Protein AF-A0A8T6I7M9-F1 (afdb_monomer)

Secondary structure (DSSP, 8-state):
-HHHHHHHH-SS--TTHHHHHHHHHHHHHHHHHHHHHHTT--HHHHHHHHHHHHHHHHHHHHHHHHHHIIIIIHHHTTSHHHIIIIIHHHHHHHHHHHHHHHHIIIII-

Solvent-accessible surface area (backbone atoms only — not comparable to full-atom values): 6120 Å² total; per-residue (Å²): 69,69,69,26,52,46,59,61,80,42,97,67,90,57,89,61,52,64,56,52,53,49,52,54,50,49,55,50,54,52,54,50,54,50,54,51,56,73,72,62,55,54,80,83,50,43,64,57,50,53,49,53,48,53,52,52,51,50,51,50,51,51,50,51,53,49,50,51,32,67,75,43,43,74,81,37,65,88,42,81,58,38,49,69,68,47,52,35,51,51,24,46,51,53,19,49,54,44,46,50,56,46,48,44,64,73,76,71,104

Sequence (109 aa):
VYIGIENTVTNRLQRWRPVIVFGFGLLHGLGFAGVLTDIGLAPAEFVTGLIAFNVGVELGQLAVIAGCFLVAGLWFRHKEWYRSVVTNPASVLIAAIGAWWFVERTMLA

pLDDT: mean 90.84, std 4.69, range [75.56, 97.94]

Foldseek 3Di:
DVVLVCLQVDPDDDPCVVVVVVVVVVVVLVVVLVVLVVVPDDPVCSVVVSVVVVVVVVVVVVVVVVVCCVVDVVPPVPPPCCCVPPSNVVSVVVVVVVVVVVCCVPPVD

Mean predicted aligned error: 4.86 Å

Structure (mmCIF, N/CA/C/O backbone):
data_AF-A0A8T6I7M9-F1
#
_entry.id   AF-A0A8T6I7M9-F1
#
loop_
_atom_site.group_PDB
_atom_site.id
_atom_site.type_symbol
_atom_site.label_atom_id
_atom_site.label_alt_id
_atom_site.label_comp_id
_atom_site.label_asym_id
_atom_site.label_entity_id
_atom_site.label_seq_id
_atom_site.pdbx_PDB_ins_code
_atom_site.Cartn_x
_atom_site.Cartn_y
_atom_site.Cartn_z
_atom_site.occupancy
_atom_site.B_iso_or_equiv
_atom_site.au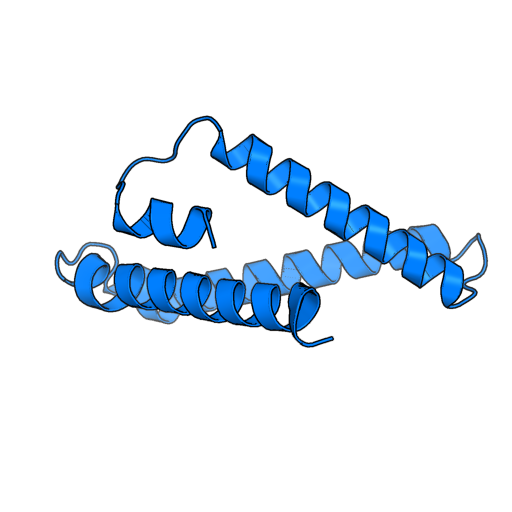th_seq_id
_atom_site.auth_comp_id
_atom_site.auth_asym_id
_atom_site.auth_atom_id
_atom_site.pdbx_PDB_model_num
ATOM 1 N N . VAL A 1 1 ? 5.435 -2.071 7.270 1.00 88.25 1 VAL A N 1
ATOM 2 C CA . VAL A 1 1 ? 5.525 -2.223 8.745 1.00 88.25 1 VAL A CA 1
ATOM 3 C C . VAL A 1 1 ? 5.143 -0.940 9.474 1.00 88.25 1 VAL A C 1
ATOM 5 O O . VAL A 1 1 ? 4.068 -0.913 10.055 1.00 88.25 1 VAL A O 1
ATOM 8 N N . TYR A 1 2 ? 5.937 0.135 9.376 1.00 90.81 2 TYR A N 1
ATOM 9 C CA . TYR A 1 2 ? 5.709 1.394 10.109 1.00 90.81 2 TYR A CA 1
ATOM 10 C C . TYR A 1 2 ? 4.276 1.945 9.999 1.00 90.81 2 TYR A C 1
ATOM 12 O O . TYR A 1 2 ? 3.608 2.120 11.010 1.00 90.81 2 TYR A O 1
ATOM 20 N N . ILE A 1 3 ? 3.762 2.126 8.777 1.00 90.31 3 ILE A N 1
ATOM 21 C CA . ILE A 1 3 ? 2.406 2.656 8.545 1.00 90.31 3 ILE A CA 1
ATOM 22 C C . ILE A 1 3 ? 1.305 1.752 9.129 1.00 90.31 3 ILE A C 1
ATOM 24 O O . ILE A 1 3 ? 0.291 2.251 9.610 1.00 90.31 3 ILE A O 1
ATOM 28 N N . GLY A 1 4 ? 1.507 0.430 9.123 1.00 88.00 4 GLY A N 1
ATOM 29 C CA . GLY A 1 4 ? 0.564 -0.519 9.721 1.00 88.00 4 GLY A CA 1
ATOM 30 C C . GLY A 1 4 ? 0.487 -0.372 11.241 1.00 88.00 4 GLY A C 1
ATOM 31 O O . GLY A 1 4 ? -0.603 -0.387 11.800 1.00 88.00 4 GLY A O 1
ATOM 32 N N . ILE A 1 5 ? 1.624 -0.134 11.899 1.00 90.06 5 ILE A N 1
ATOM 33 C CA . ILE A 1 5 ? 1.678 0.159 13.339 1.00 90.06 5 ILE A CA 1
ATOM 34 C C . ILE A 1 5 ? 1.090 1.549 13.624 1.00 90.06 5 ILE A C 1
ATOM 36 O O . ILE A 1 5 ? 0.278 1.712 14.529 1.00 90.06 5 ILE A O 1
ATOM 40 N N . GLU A 1 6 ? 1.437 2.560 12.824 1.00 89.25 6 GLU A N 1
ATOM 41 C CA . GLU A 1 6 ? 0.894 3.915 12.978 1.00 89.25 6 GLU A CA 1
ATOM 42 C C . GLU A 1 6 ? -0.642 3.927 12.904 1.00 89.25 6 GLU A C 1
ATOM 44 O O . GLU A 1 6 ? -1.289 4.606 13.701 1.00 89.25 6 GLU A O 1
ATOM 49 N N . ASN A 1 7 ? -1.232 3.138 11.998 1.00 89.06 7 ASN A N 1
ATOM 50 C CA . ASN A 1 7 ? -2.684 3.022 11.846 1.00 89.06 7 ASN A CA 1
ATOM 51 C C . ASN A 1 7 ? -3.393 2.495 13.105 1.00 89.06 7 ASN A C 1
ATOM 53 O O . ASN A 1 7 ? -4.548 2.867 13.338 1.00 89.06 7 ASN A O 1
ATOM 57 N N . THR A 1 8 ? -2.747 1.639 13.906 1.00 88.88 8 THR A N 1
ATOM 58 C CA . THR A 1 8 ? -3.357 1.087 15.127 1.00 88.88 8 THR A CA 1
ATOM 59 C C . THR A 1 8 ? -3.218 2.038 16.309 1.00 88.88 8 THR A C 1
ATOM 61 O O . THR A 1 8 ? -4.168 2.194 17.078 1.00 88.88 8 THR A O 1
ATOM 64 N N . VAL A 1 9 ? -2.077 2.723 16.414 1.00 87.31 9 VAL A N 1
ATOM 65 C CA . VAL A 1 9 ? -1.751 3.625 17.530 1.00 87.31 9 VAL A CA 1
ATOM 66 C C . VAL A 1 9 ? -2.431 4.986 17.385 1.00 87.31 9 VAL A C 1
ATOM 68 O O . VAL A 1 9 ? -2.869 5.571 18.372 1.00 87.31 9 VAL A O 1
ATOM 71 N N . THR A 1 10 ? -2.532 5.511 16.163 1.00 84.56 10 THR A N 1
ATOM 72 C CA . THR A 1 10 ? -3.006 6.875 15.915 1.00 84.56 10 THR A CA 1
ATOM 73 C C . THR A 1 10 ? -4.206 6.903 14.968 1.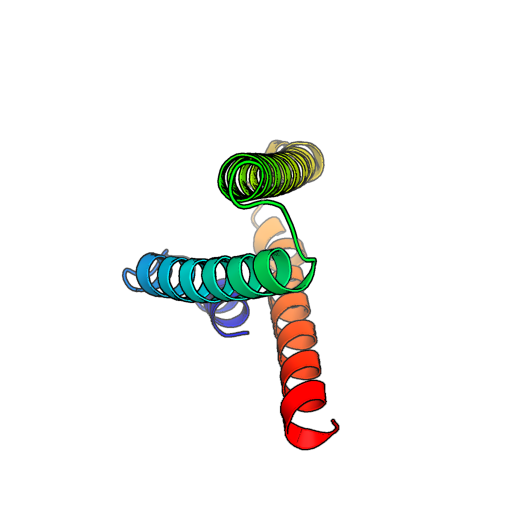00 84.56 10 THR A C 1
ATOM 75 O O . THR A 1 10 ? -4.281 6.179 13.982 1.00 84.56 10 THR A O 1
ATOM 78 N N . ASN A 1 11 ? -5.162 7.789 15.266 1.00 75.56 11 ASN A N 1
ATOM 79 C CA . ASN A 1 11 ? -6.360 8.039 14.450 1.00 75.56 11 ASN A CA 1
ATOM 80 C C . ASN A 1 11 ? -6.213 9.223 13.473 1.00 75.56 11 ASN A C 1
ATOM 82 O O . ASN A 1 11 ? -7.158 9.577 12.775 1.00 75.56 11 ASN A O 1
ATOM 86 N N . ARG A 1 12 ? -5.051 9.882 13.450 1.00 81.00 12 ARG A N 1
ATOM 87 C CA . ARG A 1 12 ? -4.786 11.083 12.647 1.00 81.00 12 ARG A CA 1
ATOM 88 C C . ARG A 1 12 ? -3.733 10.810 11.580 1.00 81.00 12 ARG A C 1
ATOM 90 O O . ARG A 1 12 ? -2.705 10.202 11.861 1.00 81.00 12 ARG A O 1
ATOM 97 N N . LEU A 1 13 ? -3.963 11.330 10.379 1.00 79.44 13 LEU A N 1
ATOM 98 C CA . LEU A 1 13 ? -2.962 11.344 9.316 1.00 79.44 13 LEU A CA 1
ATOM 99 C C . LEU A 1 13 ? -1.811 12.268 9.721 1.00 79.44 13 LEU A C 1
ATOM 101 O O . LEU A 1 13 ? -1.998 13.468 9.920 1.00 79.44 13 LEU A O 1
ATOM 105 N N . GLN A 1 14 ? -0.628 11.687 9.871 1.00 86.50 14 GLN A N 1
ATOM 106 C CA . GLN A 1 14 ? 0.574 12.412 10.253 1.00 86.50 14 GLN A CA 1
ATOM 107 C C . GLN A 1 14 ? 1.200 13.104 9.041 1.00 86.50 14 GLN A C 1
ATOM 109 O O . GLN A 1 14 ? 1.154 12.588 7.921 1.00 86.50 14 GLN A O 1
ATOM 114 N N . ARG A 1 15 ? 1.818 14.272 9.257 1.00 89.12 15 ARG A N 1
ATOM 115 C CA . ARG A 1 15 ? 2.361 15.116 8.172 1.00 89.12 15 ARG A CA 1
ATOM 116 C C . ARG A 1 15 ? 3.481 14.445 7.371 1.00 89.12 15 ARG A C 1
ATOM 118 O O . ARG A 1 15 ? 3.695 14.809 6.223 1.00 89.12 15 ARG A O 1
ATOM 125 N N . TRP A 1 1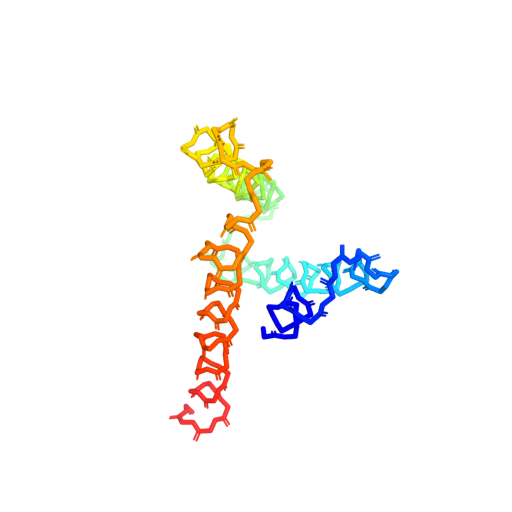6 ? 4.179 13.467 7.947 1.00 88.69 16 TRP A N 1
ATOM 126 C CA . TRP A 1 16 ? 5.256 12.730 7.276 1.00 88.69 16 TRP A CA 1
ATOM 127 C C . TRP A 1 16 ? 4.756 11.588 6.386 1.00 88.69 16 TRP A C 1
ATOM 129 O O . TRP A 1 16 ? 5.517 11.069 5.573 1.00 88.69 16 TRP A O 1
ATOM 139 N N . ARG A 1 17 ? 3.489 11.175 6.505 1.00 90.38 17 ARG A N 1
ATOM 140 C CA . ARG A 1 17 ? 2.962 10.038 5.741 1.00 90.38 17 ARG A CA 1
ATOM 141 C C . ARG A 1 17 ? 3.071 10.232 4.221 1.00 90.38 17 ARG A C 1
ATOM 143 O O . ARG A 1 17 ? 3.520 9.290 3.572 1.00 90.38 17 ARG A O 1
ATOM 150 N N . PRO A 1 18 ? 2.754 11.408 3.641 1.00 92.75 18 PRO A N 1
ATOM 151 C CA . PRO A 1 18 ? 2.975 11.649 2.217 1.00 92.75 18 PRO A CA 1
ATOM 152 C C . PRO A 1 18 ? 4.442 11.498 1.808 1.00 92.75 18 PRO A C 1
ATOM 154 O O . PRO A 1 18 ? 4.715 10.935 0.757 1.00 92.75 18 PRO A O 1
ATOM 157 N N . VAL A 1 19 ? 5.384 11.926 2.656 1.00 93.75 19 VAL A N 1
ATOM 158 C CA . VAL A 1 19 ? 6.826 11.794 2.389 1.00 93.75 19 VAL A CA 1
ATOM 159 C C . VAL A 1 19 ? 7.231 10.322 2.326 1.00 93.75 19 VAL A C 1
ATOM 161 O O . VAL A 1 19 ? 7.932 9.920 1.403 1.00 93.75 19 VAL A O 1
ATOM 164 N N . ILE A 1 20 ? 6.745 9.503 3.264 1.00 92.38 20 ILE A N 1
ATOM 165 C CA . ILE A 1 20 ? 7.003 8.056 3.268 1.00 92.38 20 ILE A CA 1
ATOM 166 C C . ILE A 1 20 ? 6.416 7.406 2.011 1.00 92.38 20 ILE A C 1
ATOM 168 O O . ILE A 1 20 ? 7.124 6.686 1.312 1.00 92.38 20 ILE A O 1
ATOM 172 N N . VAL A 1 21 ? 5.141 7.663 1.704 1.00 92.00 21 VAL A N 1
ATOM 173 C CA . VAL A 1 21 ? 4.468 7.071 0.534 1.00 92.00 21 VAL A CA 1
ATOM 174 C C . VAL A 1 21 ? 5.161 7.485 -0.763 1.00 92.00 21 VAL A C 1
ATOM 176 O O . VAL A 1 21 ? 5.418 6.630 -1.604 1.00 92.00 21 VAL A O 1
ATOM 179 N N . PHE A 1 22 ? 5.527 8.760 -0.899 1.00 93.00 22 PHE A N 1
ATOM 180 C CA . PHE A 1 22 ? 6.265 9.258 -2.055 1.00 93.00 22 PHE A CA 1
ATOM 181 C C . PHE A 1 22 ? 7.640 8.595 -2.184 1.00 93.00 22 PHE A C 1
ATOM 183 O O . PHE A 1 22 ? 7.980 8.110 -3.257 1.00 93.00 22 PHE A O 1
ATOM 190 N N . GLY A 1 23 ? 8.412 8.517 -1.094 1.00 95.31 23 GLY A N 1
ATOM 191 C CA . GLY A 1 23 ? 9.739 7.901 -1.106 1.00 95.31 23 GLY A CA 1
ATOM 192 C C . GLY A 1 23 ? 9.700 6.421 -1.493 1.00 95.31 23 GLY A C 1
ATOM 193 O O . GLY A 1 23 ? 10.452 5.993 -2.367 1.00 95.31 23 GLY A O 1
ATOM 194 N N . PHE A 1 24 ? 8.785 5.645 -0.905 1.00 92.31 24 PHE A N 1
ATOM 195 C CA . PHE A 1 24 ? 8.600 4.240 -1.281 1.00 92.31 24 PHE A CA 1
ATOM 196 C C . PHE A 1 24 ? 8.068 4.087 -2.710 1.00 92.31 24 PHE A C 1
ATOM 198 O O . PHE A 1 24 ? 8.531 3.203 -3.426 1.00 92.31 24 PHE A O 1
ATOM 205 N N . GLY A 1 25 ? 7.146 4.953 -3.142 1.00 90.50 25 GLY A N 1
ATOM 206 C CA . GLY A 1 25 ? 6.645 4.974 -4.517 1.00 90.50 25 GLY A CA 1
ATOM 207 C C . GLY A 1 25 ? 7.752 5.257 -5.533 1.00 90.50 25 GLY A C 1
ATOM 208 O O . GLY A 1 25 ? 7.844 4.565 -6.544 1.00 90.50 25 GLY A O 1
ATOM 209 N N . LEU A 1 26 ? 8.647 6.200 -5.231 1.00 91.31 26 LEU A N 1
ATOM 210 C CA . LEU A 1 26 ? 9.791 6.531 -6.078 1.00 91.31 26 LEU A CA 1
ATOM 211 C C . LEU A 1 26 ? 10.781 5.365 -6.169 1.00 91.31 26 LEU A C 1
ATOM 213 O O . LEU A 1 26 ? 11.151 4.967 -7.270 1.00 91.31 26 LEU A O 1
ATOM 217 N N . LEU A 1 27 ? 11.179 4.788 -5.029 1.00 91.88 27 LEU A N 1
ATOM 218 C CA . LEU A 1 27 ? 12.079 3.627 -5.000 1.00 91.88 27 LEU A CA 1
ATOM 219 C C . LEU A 1 27 ? 11.497 2.446 -5.784 1.00 91.88 27 LEU A C 1
ATOM 221 O O . LEU A 1 27 ? 12.210 1.792 -6.542 1.00 91.88 27 LEU A O 1
ATOM 225 N N . HIS A 1 28 ? 10.197 2.200 -5.630 1.00 88.00 28 HIS A N 1
ATOM 226 C CA . HIS A 1 28 ? 9.505 1.138 -6.346 1.00 88.00 28 HIS A CA 1
ATOM 227 C C . HIS A 1 28 ? 9.453 1.398 -7.859 1.00 88.00 28 HIS A C 1
ATOM 229 O O . HIS A 1 28 ? 9.811 0.518 -8.641 1.00 88.00 28 HIS A O 1
ATOM 235 N N . GLY A 1 29 ? 9.071 2.610 -8.274 1.00 86.94 29 GLY A N 1
ATOM 236 C CA . GLY A 1 29 ? 9.001 2.994 -9.686 1.00 86.94 29 GLY A CA 1
ATOM 237 C C . GLY A 1 29 ? 10.360 2.951 -10.390 1.00 86.94 29 GLY A C 1
ATOM 238 O O . GLY A 1 29 ? 10.450 2.470 -11.518 1.00 86.94 29 GLY A O 1
ATOM 239 N N . LEU A 1 30 ? 11.430 3.379 -9.712 1.00 88.75 30 LEU A N 1
ATOM 240 C CA . LEU A 1 30 ? 12.798 3.295 -10.235 1.00 88.75 30 LEU A CA 1
ATOM 241 C C . LEU A 1 30 ? 13.280 1.844 -10.359 1.00 88.75 30 LEU A C 1
ATOM 243 O O . LEU A 1 30 ? 13.862 1.482 -11.380 1.00 88.75 30 LEU A O 1
ATOM 247 N N . GLY A 1 31 ? 13.005 1.000 -9.358 1.00 87.62 31 GLY A N 1
ATOM 248 C CA . GLY A 1 31 ? 13.334 -0.427 -9.420 1.00 87.62 31 GLY A CA 1
ATOM 249 C C . GLY A 1 31 ? 12.635 -1.135 -10.583 1.00 87.62 31 GLY A C 1
ATOM 250 O O . GLY A 1 31 ? 13.254 -1.918 -11.298 1.00 87.62 31 GLY A O 1
ATOM 251 N N . PHE A 1 32 ? 11.366 -0.805 -10.830 1.00 85.06 32 PHE A N 1
ATOM 252 C CA . PHE A 1 32 ? 10.615 -1.330 -11.969 1.00 85.06 32 PHE A CA 1
ATOM 253 C C . PHE A 1 32 ? 11.160 -0.849 -13.322 1.00 85.06 32 PHE A C 1
ATOM 255 O O . PHE A 1 32 ? 11.300 -1.649 -14.245 1.00 85.06 32 PHE A O 1
ATOM 262 N N . ALA A 1 33 ? 11.505 0.437 -13.443 1.00 86.12 33 ALA A N 1
ATOM 263 C CA . ALA A 1 33 ? 12.122 0.974 -14.656 1.00 86.12 33 ALA A CA 1
ATOM 264 C C . ALA A 1 33 ? 13.442 0.252 -15.000 1.00 86.12 33 ALA A C 1
ATOM 266 O O . ALA A 1 33 ? 13.714 -0.003 -16.176 1.00 86.12 33 ALA A O 1
ATOM 267 N N . GLY A 1 34 ? 14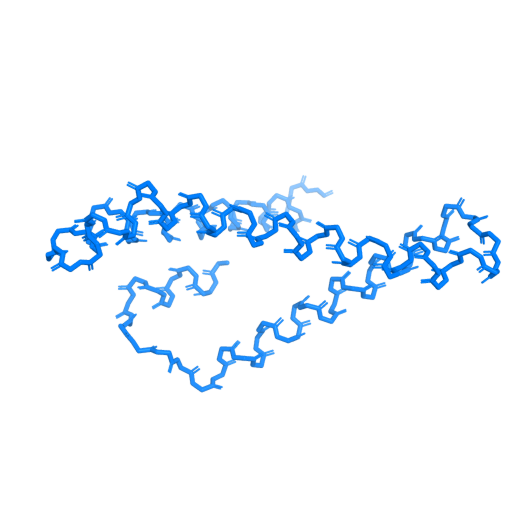.220 -0.137 -13.981 1.00 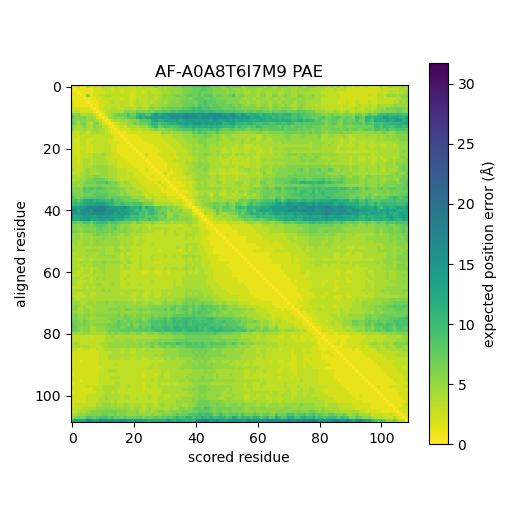84.94 34 GLY A N 1
ATOM 268 C CA . GLY A 1 34 ? 15.390 -1.005 -14.143 1.00 84.94 34 GLY A CA 1
ATOM 269 C C . GLY A 1 34 ? 15.025 -2.355 -14.764 1.00 84.94 34 GLY A C 1
ATOM 270 O O . GLY A 1 34 ? 15.552 -2.708 -15.812 1.00 84.94 34 GLY A O 1
ATOM 271 N N . VAL A 1 35 ? 14.028 -3.047 -14.206 1.00 86.44 35 VAL A N 1
ATOM 272 C CA . VAL A 1 35 ? 13.556 -4.342 -14.735 1.00 86.44 35 VAL A CA 1
ATOM 273 C C . VAL A 1 35 ? 13.048 -4.236 -16.180 1.00 86.44 35 VAL A C 1
ATOM 275 O O . VAL A 1 35 ? 13.317 -5.118 -16.990 1.00 86.44 35 VAL A O 1
ATOM 278 N N . LEU A 1 36 ? 12.348 -3.158 -16.550 1.00 85.12 36 LEU A N 1
ATOM 279 C CA . LEU A 1 36 ? 11.909 -2.940 -17.940 1.00 85.12 36 LEU A CA 1
ATOM 280 C C . LEU A 1 36 ? 13.071 -2.766 -18.914 1.00 85.12 36 LEU A C 1
ATOM 282 O O . LEU A 1 36 ? 12.964 -3.169 -20.073 1.00 85.12 36 LEU A O 1
ATOM 286 N N . THR A 1 37 ? 14.164 -2.179 -18.436 1.00 82.88 37 THR A N 1
ATOM 287 C CA . THR A 1 37 ? 15.407 -2.066 -19.199 1.00 82.88 37 THR A CA 1
ATOM 288 C C . THR A 1 37 ? 16.042 -3.447 -19.375 1.00 82.88 37 THR A C 1
ATOM 290 O O . THR A 1 37 ? 16.419 -3.803 -20.490 1.00 82.88 37 THR A O 1
ATOM 293 N N . ASP A 1 38 ? 16.067 -4.262 -18.316 1.00 86.31 38 ASP A N 1
ATOM 294 C CA . ASP A 1 38 ? 16.656 -5.609 -18.326 1.00 86.31 38 ASP A CA 1
ATOM 295 C C . ASP A 1 38 ? 15.884 -6.605 -19.212 1.00 86.31 38 ASP A C 1
ATOM 297 O O . ASP A 1 38 ? 16.480 -7.513 -19.789 1.00 86.31 38 ASP A O 1
ATOM 301 N N . ILE A 1 39 ? 14.567 -6.422 -19.377 1.00 85.12 39 ILE A N 1
ATOM 302 C CA . ILE A 1 39 ? 13.726 -7.230 -20.286 1.00 85.12 39 ILE A CA 1
ATOM 303 C C . ILE A 1 39 ? 14.039 -6.933 -21.773 1.00 85.12 39 ILE A C 1
ATOM 305 O O . ILE A 1 39 ? 13.610 -7.673 -22.659 1.00 85.12 39 ILE A O 1
ATOM 309 N N . GLY A 1 40 ? 14.827 -5.891 -22.070 1.00 79.75 40 GLY A N 1
ATOM 310 C CA . GLY A 1 40 ? 15.310 -5.599 -23.422 1.00 79.75 40 GLY A CA 1
ATOM 311 C C . GLY A 1 40 ? 14.275 -4.926 -24.325 1.00 79.75 40 GLY A C 1
ATOM 312 O O . GLY A 1 40 ? 14.324 -5.092 -25.546 1.00 79.75 40 GLY A O 1
ATOM 313 N N . LEU A 1 41 ? 13.327 -4.176 -23.749 1.00 81.81 41 LEU A N 1
ATOM 314 C CA . LEU A 1 41 ? 12.376 -3.381 -24.529 1.00 81.81 41 LEU A CA 1
ATOM 315 C C . LEU A 1 41 ? 13.116 -2.402 -25.449 1.00 81.81 41 LEU A C 1
ATOM 317 O O . LEU A 1 41 ? 14.063 -1.727 -25.041 1.00 81.81 41 LEU A O 1
ATOM 321 N N . ALA A 1 42 ? 12.643 -2.286 -26.692 1.00 84.06 42 ALA A N 1
ATOM 322 C CA . ALA A 1 42 ? 13.139 -1.263 -27.600 1.00 84.06 42 ALA A CA 1
ATOM 323 C C . ALA A 1 42 ? 12.934 0.131 -26.968 1.00 84.06 42 ALA A C 1
ATOM 325 O O . ALA A 1 42 ? 11.886 0.364 -26.358 1.00 84.06 42 ALA A O 1
ATOM 326 N N . PRO A 1 43 ? 13.860 1.093 -27.150 1.00 80.62 43 PRO A N 1
ATOM 327 C CA . PRO A 1 43 ? 13.743 2.424 -26.544 1.00 80.62 43 PRO A CA 1
ATOM 328 C C . PRO A 1 43 ? 12.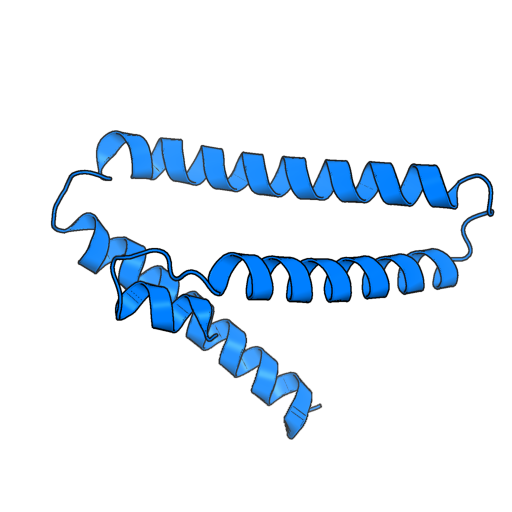418 3.139 -26.854 1.00 80.62 43 PRO A C 1
ATOM 330 O O . PRO A 1 43 ? 11.915 3.896 -26.029 1.00 80.62 43 PRO A O 1
ATOM 333 N N . ALA A 1 44 ? 11.834 2.864 -28.026 1.00 84.69 44 ALA A N 1
ATOM 334 C CA . ALA A 1 44 ? 10.538 3.394 -28.444 1.00 84.69 44 ALA A CA 1
ATOM 335 C C . ALA A 1 44 ? 9.352 2.839 -27.627 1.00 84.69 44 ALA A C 1
ATOM 337 O O . ALA A 1 44 ? 8.384 3.556 -27.391 1.00 84.69 44 ALA A O 1
ATOM 338 N N . GLU A 1 45 ? 9.442 1.594 -27.154 1.00 87.31 45 GLU A N 1
ATOM 339 C CA . GLU A 1 45 ? 8.387 0.917 -26.386 1.00 87.31 45 GLU A CA 1
ATOM 340 C C . GLU A 1 45 ? 8.537 1.124 -24.875 1.00 87.31 45 GLU A C 1
ATOM 342 O O . GLU A 1 45 ? 7.590 0.908 -24.121 1.00 87.31 45 GLU A O 1
ATOM 347 N N . PHE A 1 46 ? 9.709 1.571 -24.412 1.00 88.06 46 PHE A N 1
ATOM 348 C CA . PHE A 1 46 ? 9.998 1.744 -22.988 1.00 88.06 46 PHE A CA 1
ATOM 349 C C . PHE A 1 46 ? 9.022 2.710 -22.304 1.00 88.06 46 PHE A C 1
ATOM 351 O O . PHE A 1 46 ? 8.426 2.377 -21.282 1.00 88.06 46 PHE A O 1
ATOM 358 N N . VAL A 1 47 ? 8.828 3.902 -22.881 1.00 87.94 47 VAL A N 1
ATOM 359 C CA . VAL A 1 47 ? 7.944 4.930 -22.304 1.00 87.94 47 VAL A CA 1
ATOM 360 C C . VAL A 1 47 ? 6.494 4.453 -22.305 1.00 87.94 47 VAL A C 1
ATOM 362 O O . VAL A 1 47 ? 5.803 4.582 -21.295 1.00 87.94 47 VAL A O 1
ATOM 365 N N . THR A 1 48 ? 6.045 3.850 -23.407 1.00 90.44 48 THR A N 1
ATOM 366 C CA . THR A 1 48 ? 4.690 3.301 -23.532 1.00 90.44 48 THR A CA 1
ATOM 367 C C . THR A 1 48 ? 4.453 2.180 -22.523 1.00 90.44 48 THR A C 1
ATOM 369 O O . THR A 1 48 ? 3.446 2.200 -21.817 1.00 90.44 48 THR A O 1
ATOM 372 N N . GLY A 1 49 ? 5.398 1.245 -22.389 1.00 88.75 49 GLY A N 1
ATOM 373 C CA . GLY A 1 49 ? 5.337 0.153 -21.419 1.00 88.75 49 GLY A CA 1
ATOM 374 C C . GLY A 1 49 ? 5.334 0.651 -19.974 1.00 88.75 49 GLY A C 1
ATOM 375 O O . GLY A 1 49 ? 4.534 0.184 -19.163 1.00 88.75 49 GLY A O 1
ATOM 376 N N . LEU A 1 50 ? 6.160 1.653 -19.661 1.00 88.62 50 LEU A N 1
ATOM 377 C CA . LEU A 1 50 ? 6.203 2.270 -18.337 1.00 88.62 50 LEU A CA 1
ATOM 378 C C . LEU A 1 50 ? 4.869 2.945 -17.988 1.00 88.62 50 LEU A C 1
ATOM 380 O O . LEU A 1 50 ? 4.355 2.746 -16.885 1.00 88.62 50 LEU A O 1
ATOM 384 N N . ILE A 1 51 ? 4.283 3.708 -18.916 1.00 90.19 51 ILE A N 1
ATOM 385 C CA . ILE A 1 51 ? 2.972 4.345 -18.717 1.00 90.19 51 ILE A CA 1
ATOM 386 C C . ILE A 1 51 ? 1.882 3.281 -18.559 1.00 90.19 51 ILE A C 1
ATOM 388 O O . ILE A 1 51 ? 1.122 3.334 -17.593 1.00 90.19 51 ILE A O 1
ATOM 392 N N . ALA A 1 52 ? 1.820 2.301 -19.464 1.00 91.69 52 ALA A N 1
ATOM 393 C CA . ALA A 1 52 ? 0.804 1.251 -19.444 1.00 91.69 52 ALA A CA 1
ATOM 394 C C . ALA A 1 52 ? 0.841 0.442 -18.142 1.00 91.69 52 ALA A C 1
ATOM 396 O O . ALA A 1 52 ? -0.208 0.163 -17.558 1.00 91.69 52 ALA A O 1
ATOM 397 N N . PHE A 1 53 ? 2.038 0.124 -17.644 1.00 88.19 53 PHE A N 1
ATOM 398 C CA . PHE A 1 53 ? 2.195 -0.542 -16.357 1.00 88.19 53 PHE A CA 1
ATOM 399 C C . PHE A 1 53 ? 1.691 0.316 -15.196 1.00 88.19 53 PHE A C 1
ATOM 401 O O . PHE A 1 53 ? 0.886 -0.164 -14.402 1.00 88.19 53 PHE A O 1
ATOM 408 N N . ASN A 1 54 ? 2.119 1.582 -15.102 1.00 90.38 54 ASN A N 1
ATOM 409 C CA . ASN A 1 54 ? 1.690 2.464 -14.012 1.00 90.38 54 ASN A CA 1
ATOM 410 C C . ASN A 1 54 ? 0.169 2.655 -14.014 1.00 90.38 54 ASN A C 1
ATOM 412 O O . ASN A 1 54 ? -0.462 2.558 -12.965 1.00 90.38 54 ASN A O 1
ATOM 416 N N . VAL A 1 55 ? -0.432 2.846 -15.192 1.00 94.00 55 VAL A N 1
ATOM 417 C CA . VAL A 1 55 ? -1.892 2.923 -15.339 1.00 94.00 55 VAL A CA 1
ATOM 418 C C . VAL A 1 55 ? -2.552 1.618 -14.894 1.00 94.00 55 VAL A C 1
ATOM 420 O O . VAL A 1 55 ? -3.526 1.654 -14.148 1.00 94.00 55 VAL A O 1
ATOM 423 N N . GLY A 1 56 ? -2.019 0.464 -15.300 1.00 94.50 56 GLY A N 1
ATOM 424 C CA . GLY A 1 56 ? -2.534 -0.839 -14.879 1.00 94.50 56 GLY A CA 1
ATOM 425 C C . GLY A 1 56 ? -2.484 -1.041 -13.361 1.00 94.50 56 GLY A C 1
ATOM 426 O O . GLY A 1 56 ? -3.465 -1.500 -12.772 1.00 94.50 56 GLY A O 1
ATOM 427 N N . VAL A 1 57 ? -1.377 -0.658 -12.718 1.00 93.12 57 VAL A N 1
ATOM 428 C CA . VAL A 1 57 ? -1.215 -0.730 -11.257 1.00 93.12 57 VAL A CA 1
ATOM 429 C C . VAL A 1 57 ? -2.202 0.194 -10.551 1.00 93.12 57 VAL A C 1
ATOM 431 O O . VAL A 1 57 ? -2.901 -0.263 -9.645 1.00 93.12 57 VAL A O 1
ATOM 434 N N . GLU A 1 58 ? -2.315 1.449 -10.989 1.00 94.38 58 GLU A N 1
ATOM 435 C CA . GLU A 1 58 ? -3.244 2.423 -10.406 1.00 94.38 58 GLU A CA 1
ATOM 436 C C . GLU A 1 58 ? -4.697 1.933 -10.532 1.00 94.38 58 GLU A C 1
ATOM 438 O O . GLU A 1 58 ? -5.451 1.944 -9.559 1.00 94.38 58 GLU A O 1
ATOM 443 N N . LEU A 1 59 ? -5.086 1.399 -11.697 1.00 97.62 59 LEU A N 1
ATOM 444 C CA . LEU A 1 59 ? -6.415 0.813 -11.898 1.00 97.62 59 LEU A CA 1
ATOM 445 C C . LEU A 1 59 ? -6.663 -0.391 -10.983 1.00 97.62 59 LEU A C 1
ATOM 447 O O . LEU A 1 59 ? -7.744 -0.505 -10.402 1.00 97.62 59 LEU A O 1
ATOM 451 N N . GLY A 1 60 ? -5.675 -1.273 -10.816 1.00 96.94 60 GLY A N 1
ATOM 452 C CA . GLY A 1 60 ? -5.770 -2.405 -9.895 1.00 96.94 60 GLY A CA 1
ATOM 453 C C . GLY A 1 60 ? -5.940 -1.955 -8.442 1.00 96.94 60 GLY A C 1
ATOM 454 O O . GLY A 1 60 ? -6.805 -2.467 -7.726 1.00 96.94 60 GLY A O 1
ATOM 455 N N . GLN A 1 61 ? -5.170 -0.954 -8.013 1.00 95.38 61 GLN A N 1
ATOM 456 C CA . GLN A 1 61 ? -5.279 -0.370 -6.676 1.00 95.38 61 GLN A CA 1
ATOM 457 C C . GLN A 1 61 ? -6.654 0.267 -6.452 1.00 95.38 61 GLN A C 1
ATOM 459 O O . GLN A 1 61 ? -7.305 -0.025 -5.445 1.00 95.38 61 GLN A O 1
ATOM 464 N N . LEU A 1 62 ? -7.134 1.076 -7.401 1.00 97.31 62 LEU A N 1
ATOM 465 C CA . LEU A 1 62 ? -8.460 1.689 -7.338 1.00 97.31 62 LEU A CA 1
ATOM 466 C C . LEU A 1 62 ? -9.573 0.638 -7.307 1.00 97.31 62 LEU A C 1
ATOM 468 O O . LEU A 1 62 ? -10.512 0.783 -6.525 1.00 97.31 62 LEU A O 1
ATOM 472 N N . ALA A 1 63 ? -9.456 -0.440 -8.086 1.00 97.94 63 ALA A N 1
ATOM 473 C CA . ALA A 1 63 ? -10.422 -1.536 -8.084 1.00 97.94 63 ALA A CA 1
ATOM 474 C C . ALA A 1 63 ? -10.489 -2.238 -6.719 1.00 97.94 63 ALA A C 1
ATOM 476 O O . ALA A 1 63 ? -11.582 -2.470 -6.197 1.00 97.94 63 ALA A O 1
ATOM 477 N N . VAL A 1 64 ? -9.339 -2.523 -6.099 1.00 96.94 64 VAL A N 1
ATOM 478 C CA . VAL A 1 64 ? -9.283 -3.124 -4.756 1.00 96.94 64 VAL A CA 1
ATOM 479 C C . VAL A 1 64 ? -9.863 -2.176 -3.704 1.00 96.94 64 VAL A C 1
ATOM 481 O O . VAL A 1 64 ? -10.681 -2.598 -2.885 1.00 96.94 64 VAL A O 1
ATOM 484 N N . ILE A 1 65 ? -9.495 -0.889 -3.733 1.00 95.31 65 ILE A N 1
ATOM 485 C CA . ILE A 1 65 ? -10.026 0.121 -2.804 1.00 95.31 65 ILE A CA 1
ATOM 486 C C . ILE A 1 65 ? -11.544 0.242 -2.958 1.00 95.31 65 ILE A C 1
ATOM 488 O O . ILE A 1 65 ? -12.260 0.228 -1.954 1.00 95.31 65 ILE A O 1
ATOM 492 N N . ALA A 1 66 ? -12.040 0.320 -4.194 1.00 97.00 66 ALA A N 1
ATOM 493 C CA . ALA A 1 66 ? -13.465 0.379 -4.485 1.00 97.00 66 ALA A CA 1
ATOM 494 C C . ALA A 1 66 ? -14.183 -0.877 -3.979 1.00 97.00 66 ALA A C 1
ATOM 496 O O . ALA A 1 66 ? -15.189 -0.755 -3.286 1.00 97.00 66 ALA A O 1
ATOM 497 N N . GLY A 1 67 ? -13.641 -2.071 -4.230 1.00 97.06 67 GLY A N 1
ATOM 498 C CA . GLY A 1 67 ? -14.192 -3.329 -3.723 1.00 97.06 67 GLY A CA 1
ATOM 499 C C . GLY A 1 67 ? -14.298 -3.349 -2.196 1.00 97.06 67 GLY A C 1
ATOM 500 O O . GLY A 1 67 ? -15.379 -3.577 -1.649 1.00 97.06 67 GLY A O 1
ATOM 501 N N . CYS A 1 68 ? -13.212 -3.019 -1.492 1.00 94.25 68 CYS A N 1
ATOM 502 C CA . CYS A 1 68 ? -13.208 -2.917 -0.029 1.00 94.25 68 CYS A CA 1
ATOM 503 C C . CYS A 1 68 ? -14.205 -1.865 0.482 1.00 94.25 68 CYS A C 1
ATOM 505 O O . CYS A 1 68 ? -14.894 -2.079 1.485 1.00 94.25 68 CYS A O 1
ATOM 507 N N . PHE A 1 69 ? -14.310 -0.726 -0.205 1.00 94.25 69 PHE A N 1
ATOM 508 C CA . PHE A 1 69 ? -15.254 0.326 0.152 1.00 94.25 69 PHE A CA 1
ATOM 509 C C . PHE A 1 69 ? -16.708 -0.117 -0.044 1.00 94.25 69 PHE A C 1
ATOM 511 O O . PHE A 1 69 ? -17.525 0.112 0.843 1.00 94.25 69 PHE A O 1
ATOM 518 N N . LEU A 1 70 ? -17.034 -0.793 -1.144 1.00 96.31 70 LEU A N 1
ATOM 519 C CA . LEU A 1 70 ? -18.386 -1.280 -1.420 1.00 96.31 70 LEU A CA 1
ATOM 520 C C . LEU A 1 70 ? -18.823 -2.380 -0.443 1.00 96.31 70 LEU A C 1
ATOM 522 O O . LEU A 1 70 ? -19.959 -2.361 0.030 1.00 96.31 70 LEU A O 1
ATOM 526 N N . VAL A 1 71 ? -17.927 -3.317 -0.124 1.00 93.94 71 VAL A N 1
ATOM 527 C CA . VAL A 1 71 ? -18.230 -4.465 0.747 1.00 93.94 71 VAL A CA 1
ATOM 528 C C . VAL A 1 71 ? -18.300 -4.061 2.217 1.00 93.94 71 VAL A C 1
ATOM 530 O O . VAL A 1 71 ? -19.179 -4.518 2.943 1.00 93.94 71 VAL A O 1
ATOM 533 N N . ALA A 1 72 ? -17.386 -3.202 2.672 1.00 91.69 72 ALA A N 1
ATOM 534 C CA . ALA A 1 72 ? -17.223 -2.916 4.094 1.00 91.69 72 ALA A CA 1
ATOM 535 C C . ALA A 1 72 ? -17.385 -1.427 4.432 1.00 91.69 72 ALA A C 1
ATOM 537 O O . ALA A 1 72 ? -18.075 -1.068 5.390 1.00 91.69 72 ALA A O 1
ATOM 538 N N . GLY A 1 73 ? -16.790 -0.545 3.628 1.00 90.50 73 GLY A N 1
ATOM 539 C CA . GLY A 1 73 ? -16.794 0.899 3.869 1.00 90.50 73 GLY A CA 1
ATOM 540 C C . GLY A 1 73 ? -18.190 1.533 3.863 1.00 90.50 73 GLY A C 1
ATOM 541 O O . GLY A 1 73 ? -18.515 2.286 4.778 1.00 90.50 73 GLY A O 1
ATOM 542 N N . LEU A 1 74 ? -19.034 1.226 2.878 1.00 93.31 74 LEU A N 1
ATOM 543 C CA . LEU A 1 74 ? -20.372 1.813 2.747 1.00 93.31 74 LEU A CA 1
ATOM 544 C C . LEU A 1 74 ? -21.282 1.475 3.933 1.00 93.31 74 LEU A C 1
ATOM 546 O O . LEU A 1 74 ? -22.014 2.336 4.417 1.00 93.31 74 LEU A O 1
ATOM 550 N N . TRP A 1 75 ? -21.206 0.238 4.416 1.00 93.94 75 TRP A N 1
ATOM 551 C CA . TRP A 1 75 ? -22.140 -0.303 5.402 1.00 93.94 75 TRP A CA 1
ATOM 552 C C . TRP A 1 75 ? -21.673 -0.092 6.842 1.00 93.94 75 TRP A C 1
ATOM 554 O O . TRP A 1 75 ? -22.486 0.155 7.736 1.00 93.94 75 TRP A O 1
ATOM 564 N N . PHE A 1 76 ? -20.361 -0.185 7.080 1.00 93.38 76 PHE A N 1
ATOM 565 C CA . PHE A 1 76 ? -19.827 -0.344 8.432 1.00 93.38 76 PHE A CA 1
ATOM 566 C C . PHE A 1 76 ? -18.851 0.752 8.864 1.00 93.38 76 PHE A C 1
ATOM 568 O O . PHE A 1 76 ? -18.542 0.810 10.051 1.00 93.38 76 PHE A O 1
ATOM 575 N N . ARG A 1 77 ? -18.418 1.678 7.987 1.00 86.19 77 ARG A N 1
ATOM 576 C CA . ARG A 1 77 ? -17.383 2.683 8.340 1.00 86.19 77 ARG A CA 1
ATOM 577 C C . ARG A 1 77 ? -17.700 3.550 9.562 1.00 86.19 77 ARG A C 1
ATOM 579 O O . ARG A 1 77 ? -16.782 4.035 10.209 1.00 86.19 77 ARG A O 1
ATOM 586 N N . HIS A 1 78 ? -18.984 3.766 9.849 1.00 90.88 78 HIS A N 1
ATOM 587 C CA . HIS A 1 78 ? -19.451 4.608 10.958 1.00 90.88 78 HIS A CA 1
ATOM 588 C C . HIS A 1 78 ? -19.717 3.819 12.244 1.00 90.88 78 HIS A C 1
ATOM 590 O O . HIS A 1 78 ? -20.121 4.397 13.248 1.00 90.88 78 HIS A O 1
ATOM 596 N N . LYS A 1 79 ? -19.548 2.493 12.223 1.00 91.94 79 LYS A N 1
ATOM 597 C CA . LYS A 1 79 ? -19.742 1.648 13.402 1.00 91.94 79 LYS A CA 1
ATOM 598 C C . LYS A 1 79 ? -18.481 1.674 14.261 1.00 91.94 79 LYS A C 1
ATOM 600 O O . LYS A 1 79 ? -17.384 1.453 13.760 1.00 91.94 79 LYS A O 1
ATOM 605 N N . GLU A 1 80 ? -18.643 1.860 15.566 1.00 88.81 80 GLU A N 1
ATOM 606 C CA . GLU A 1 80 ? -17.524 1.945 16.518 1.00 88.81 80 GLU A CA 1
ATOM 607 C C . GLU A 1 80 ? -16.657 0.672 16.534 1.00 88.81 80 GLU A C 1
ATOM 609 O O . GLU A 1 80 ? -15.434 0.747 16.658 1.00 88.81 80 GLU A O 1
ATOM 614 N N . TRP A 1 81 ? -17.269 -0.497 16.311 1.00 92.44 81 TRP A N 1
ATOM 615 C CA . TRP A 1 81 ? -16.568 -1.784 16.243 1.00 92.44 81 TRP A CA 1
ATOM 616 C C . TRP A 1 81 ? -15.736 -1.967 14.967 1.00 92.44 81 TRP A C 1
ATOM 618 O O . TRP A 1 81 ? -14.813 -2.780 14.947 1.00 92.44 81 TRP A O 1
ATOM 628 N N . TYR A 1 82 ? -16.025 -1.225 13.893 1.00 90.56 82 TYR A N 1
ATOM 629 C CA . TYR A 1 82 ? -15.369 -1.423 12.598 1.00 90.56 82 TYR A CA 1
ATOM 630 C C . TYR A 1 82 ? -13.856 -1.225 12.698 1.00 90.56 82 TYR A C 1
ATOM 632 O O . TYR A 1 82 ? -13.066 -2.004 12.160 1.00 90.56 82 TYR A O 1
ATOM 640 N N . ARG A 1 83 ? -13.432 -0.219 13.468 1.00 87.25 83 ARG A N 1
ATOM 641 C CA . ARG A 1 83 ? -12.012 0.050 13.684 1.00 87.25 83 ARG A CA 1
ATOM 642 C C . ARG A 1 83 ? -11.328 -1.080 14.457 1.00 87.25 83 ARG A C 1
ATOM 644 O O . ARG A 1 83 ? -10.251 -1.512 14.053 1.00 87.25 83 ARG A O 1
ATOM 651 N N . SER A 1 84 ? -11.924 -1.547 15.554 1.00 90.25 84 SER A N 1
ATOM 652 C CA . SER A 1 84 ? -11.302 -2.545 16.433 1.00 90.25 84 SER A CA 1
ATOM 653 C C . SER A 1 84 ? -11.295 -3.952 15.838 1.00 90.25 84 SER A C 1
ATOM 655 O O . SER A 1 84 ? -10.351 -4.694 16.092 1.00 90.25 84 SER A O 1
ATOM 657 N N . VAL A 1 85 ? -12.295 -4.303 15.027 1.00 92.25 85 VAL A N 1
ATOM 658 C CA . VAL A 1 85 ? -12.455 -5.657 14.468 1.00 92.25 85 VAL A CA 1
ATOM 659 C C . VAL A 1 85 ? -11.907 -5.777 13.045 1.00 92.25 85 VAL A C 1
ATOM 661 O O . VAL A 1 85 ? -11.412 -6.836 12.676 1.00 92.25 85 VAL A O 1
ATOM 664 N N . VAL A 1 86 ? -11.961 -4.713 12.238 1.00 91.50 86 VAL A N 1
ATOM 665 C CA . VAL A 1 86 ? -11.547 -4.768 10.824 1.00 91.50 86 VAL A CA 1
ATOM 666 C C . VAL A 1 86 ? -10.243 -4.011 10.608 1.00 91.50 86 VAL A C 1
ATOM 668 O O . VAL A 1 86 ? -9.233 -4.603 10.233 1.00 91.50 86 VAL A O 1
ATOM 671 N N . THR A 1 87 ? -10.228 -2.700 10.868 1.00 91.00 87 THR A N 1
ATOM 672 C CA . THR A 1 87 ? -9.080 -1.846 10.512 1.00 91.00 87 THR A CA 1
ATOM 673 C C . THR A 1 87 ? -7.815 -2.192 11.297 1.00 91.00 87 THR A C 1
ATOM 675 O O . THR A 1 87 ? -6.737 -2.298 10.704 1.00 91.00 87 THR A O 1
ATOM 678 N N . ASN A 1 88 ? -7.928 -2.370 12.617 1.00 92.75 88 ASN A N 1
ATOM 679 C CA . ASN A 1 88 ? -6.779 -2.643 13.474 1.00 92.75 88 ASN A CA 1
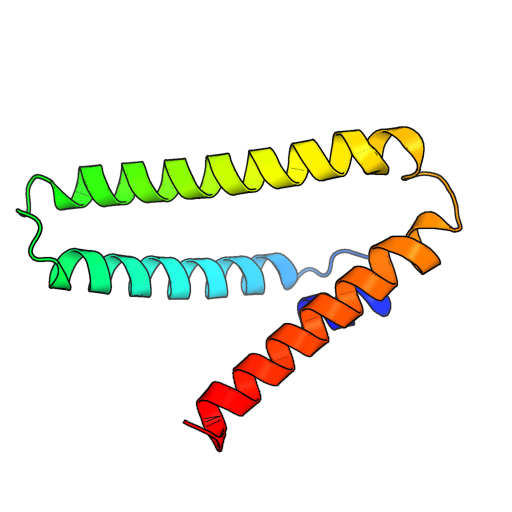ATOM 680 C C . ASN A 1 88 ? -6.174 -4.028 13.188 1.00 92.75 88 ASN A C 1
ATOM 682 O O . ASN A 1 88 ? -4.980 -4.070 12.889 1.00 92.75 88 ASN A O 1
ATOM 686 N N . PRO A 1 89 ? -6.940 -5.140 13.182 1.00 94.31 89 PRO A N 1
ATOM 687 C CA . PRO A 1 89 ? -6.385 -6.455 12.871 1.00 94.31 89 PRO A CA 1
ATOM 688 C C . PRO A 1 89 ? -5.791 -6.521 11.464 1.00 94.31 89 PRO A C 1
ATOM 690 O O . PRO A 1 89 ? -4.682 -7.024 11.307 1.00 94.31 89 PRO A O 1
ATOM 693 N N . ALA A 1 90 ? -6.448 -5.931 10.456 1.00 93.56 90 ALA A N 1
ATOM 694 C CA . ALA A 1 90 ? -5.892 -5.860 9.103 1.00 93.56 90 ALA A CA 1
ATOM 695 C C . ALA A 1 90 ? -4.551 -5.104 9.069 1.00 93.56 90 ALA A C 1
ATOM 697 O O . ALA A 1 90 ? -3.598 -5.555 8.436 1.00 93.56 90 ALA A O 1
ATOM 698 N N . SER A 1 91 ? -4.442 -3.985 9.794 1.00 94.38 91 SER A N 1
ATOM 699 C CA . SER A 1 91 ? -3.196 -3.209 9.871 1.00 94.38 91 SER A CA 1
ATOM 700 C C . SER A 1 91 ? -2.072 -3.980 10.573 1.00 94.38 91 SER A C 1
ATOM 702 O O . SER A 1 91 ? -0.927 -3.931 10.117 1.00 94.38 91 SER A O 1
ATOM 704 N N . VAL A 1 92 ? -2.393 -4.726 11.639 1.00 95.38 92 VAL A N 1
ATOM 705 C CA . VAL A 1 92 ? -1.436 -5.610 12.327 1.00 95.38 92 VAL A CA 1
ATOM 706 C C . VAL A 1 92 ? -0.977 -6.734 11.403 1.00 95.38 92 VAL A C 1
ATOM 708 O O . VAL A 1 92 ? 0.223 -6.970 11.308 1.00 95.38 92 VAL A O 1
ATOM 711 N N . LEU A 1 93 ? -1.892 -7.381 10.677 1.00 96.31 93 LEU A N 1
ATOM 712 C CA . LEU A 1 93 ? -1.554 -8.448 9.731 1.00 96.31 93 LEU A CA 1
ATOM 713 C C . LEU A 1 93 ? -0.632 -7.945 8.616 1.00 96.31 93 LEU A C 1
ATOM 715 O O . LEU A 1 93 ? 0.399 -8.560 8.354 1.00 96.31 93 LEU A O 1
ATOM 7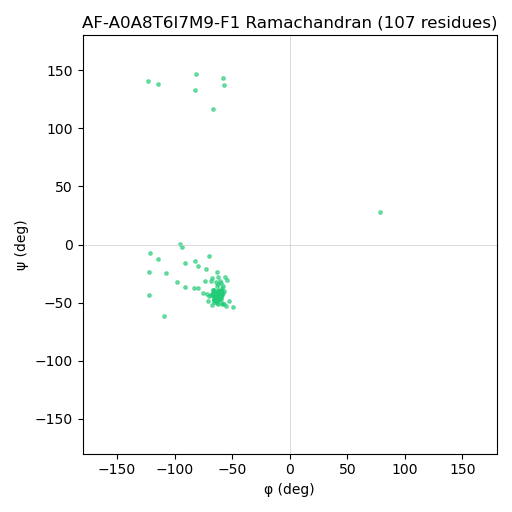19 N N . ILE A 1 94 ? -0.936 -6.791 8.014 1.00 95.19 94 ILE A N 1
ATOM 720 C CA . ILE A 1 94 ? -0.069 -6.168 7.000 1.00 95.19 94 ILE A CA 1
ATOM 721 C C . ILE A 1 94 ? 1.316 -5.854 7.585 1.00 95.19 94 ILE A C 1
ATOM 723 O O . ILE A 1 94 ? 2.339 -6.074 6.932 1.00 95.19 94 ILE A O 1
ATOM 727 N N . ALA A 1 95 ? 1.374 -5.335 8.816 1.00 95.94 95 ALA A N 1
ATOM 728 C CA . ALA A 1 95 ? 2.642 -5.053 9.480 1.00 95.94 95 ALA A CA 1
ATOM 729 C C . ALA A 1 95 ? 3.441 -6.334 9.764 1.00 95.94 95 ALA A C 1
ATOM 731 O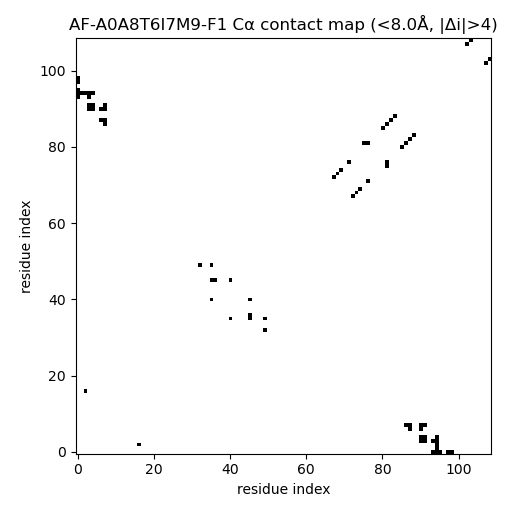 O . ALA A 1 95 ? 4.645 -6.336 9.518 1.00 95.94 95 ALA A O 1
ATOM 732 N N . ALA A 1 96 ? 2.783 -7.401 10.219 1.00 96.56 96 ALA A N 1
ATOM 733 C CA . ALA A 1 96 ? 3.399 -8.690 10.518 1.00 96.56 96 ALA A CA 1
ATOM 734 C C . ALA A 1 96 ? 3.944 -9.370 9.256 1.00 96.56 96 ALA A C 1
ATOM 736 O O . ALA A 1 96 ? 5.111 -9.747 9.236 1.00 96.56 96 ALA A O 1
ATOM 737 N N . ILE A 1 97 ? 3.151 -9.441 8.179 1.00 96.94 97 ILE A N 1
ATOM 738 C CA . ILE A 1 97 ? 3.591 -9.988 6.884 1.00 96.94 97 ILE A CA 1
ATOM 739 C C . ILE A 1 97 ? 4.777 -9.182 6.347 1.00 96.94 97 ILE A C 1
ATOM 741 O O . ILE A 1 97 ? 5.783 -9.749 5.932 1.00 96.94 97 ILE A O 1
ATOM 745 N N . GLY A 1 98 ? 4.698 -7.849 6.406 1.00 94.69 98 GLY A N 1
ATOM 746 C CA . GLY A 1 98 ? 5.800 -6.992 5.973 1.00 94.69 98 GLY A CA 1
ATOM 747 C C . GLY A 1 98 ? 7.072 -7.170 6.809 1.00 94.69 98 GLY A C 1
ATOM 748 O O . GLY A 1 98 ? 8.167 -7.092 6.262 1.00 94.69 98 GLY A O 1
ATOM 749 N N . ALA A 1 99 ? 6.945 -7.403 8.118 1.00 95.88 99 ALA A N 1
ATOM 750 C CA . ALA A 1 99 ? 8.084 -7.645 9.001 1.00 95.88 99 ALA A CA 1
ATOM 751 C C . ALA A 1 99 ? 8.705 -9.020 8.737 1.00 95.88 99 ALA A C 1
ATOM 753 O O . ALA A 1 99 ? 9.924 -9.122 8.634 1.00 95.88 99 ALA A O 1
ATOM 754 N N . TRP A 1 100 ? 7.869 -10.043 8.551 1.00 96.62 100 TRP A N 1
ATOM 755 C CA . TRP A 1 100 ? 8.310 -11.373 8.146 1.00 96.62 100 TRP A CA 1
ATOM 756 C C . TRP A 1 100 ? 9.120 -11.312 6.850 1.00 96.62 100 TRP A C 1
ATOM 758 O O . TRP A 1 100 ? 10.271 -11.729 6.823 1.00 96.62 100 TRP A O 1
ATOM 768 N N . TRP A 1 101 ? 8.565 -10.692 5.809 1.00 95.94 101 TRP A N 1
ATOM 769 C CA . TRP A 1 101 ? 9.237 -10.532 4.519 1.00 95.94 101 TRP A CA 1
ATOM 770 C C . TRP A 1 101 ? 10.523 -9.716 4.571 1.00 95.94 101 TRP A C 1
ATOM 772 O O . TRP A 1 101 ? 11.391 -9.902 3.717 1.00 95.94 101 TRP A O 1
ATOM 782 N N . PHE A 1 102 ? 10.636 -8.791 5.523 1.00 95.00 102 PHE A N 1
ATOM 783 C CA . PHE A 1 102 ? 11.869 -8.054 5.756 1.00 95.00 102 PHE A CA 1
ATOM 784 C C . PHE A 1 102 ? 12.939 -8.958 6.374 1.00 95.00 102 PHE A C 1
ATOM 786 O O . PHE A 1 102 ? 14.056 -9.001 5.864 1.00 95.00 102 PHE A O 1
ATOM 793 N N . VAL A 1 103 ? 12.595 -9.706 7.428 1.00 96.81 103 VAL A N 1
ATOM 794 C CA . VAL A 1 103 ? 13.512 -10.665 8.069 1.00 96.81 103 VAL A CA 1
ATOM 795 C C . VAL A 1 103 ? 13.951 -11.729 7.070 1.00 96.81 103 VAL A C 1
ATOM 797 O O . VAL A 1 103 ? 15.144 -11.971 6.921 1.00 96.81 103 VAL A O 1
ATOM 800 N N . GLU A 1 104 ? 13.001 -12.296 6.328 1.00 96.88 104 GLU A N 1
ATOM 801 C CA . GLU A 1 104 ? 13.268 -13.288 5.290 1.00 96.88 104 GLU A CA 1
ATOM 802 C C . GLU A 1 104 ? 14.315 -12.793 4.287 1.00 96.88 104 GLU A C 1
ATOM 804 O O . GLU A 1 104 ? 15.300 -13.477 4.050 1.00 96.88 104 GLU A O 1
ATOM 809 N N . ARG A 1 105 ? 14.171 -11.571 3.764 1.00 94.56 105 ARG A N 1
ATOM 810 C CA . ARG A 1 105 ? 15.081 -11.035 2.738 1.00 94.56 105 ARG A CA 1
ATOM 811 C C . ARG A 1 105 ? 16.415 -10.504 3.259 1.00 94.56 105 ARG A C 1
ATOM 813 O O . ARG A 1 105 ? 17.308 -10.284 2.452 1.00 94.56 105 ARG A O 1
ATOM 820 N N . THR A 1 106 ? 16.530 -10.204 4.551 1.00 95.69 106 THR A N 1
ATOM 821 C CA . THR A 1 106 ? 17.743 -9.578 5.118 1.00 95.69 106 THR A CA 1
ATOM 822 C C . THR A 1 106 ? 18.578 -10.519 5.969 1.00 95.69 106 THR A C 1
ATOM 824 O O . THR A 1 106 ? 19.769 -10.275 6.139 1.00 95.69 106 THR A O 1
ATOM 827 N N . MET A 1 107 ? 17.961 -11.556 6.535 1.00 95.62 107 MET A N 1
ATOM 828 C CA . MET A 1 107 ? 18.615 -12.484 7.457 1.00 95.62 107 MET A CA 1
ATOM 829 C C . MET A 1 107 ? 18.567 -13.938 6.991 1.00 95.62 107 MET A C 1
ATOM 831 O O . MET A 1 107 ? 19.383 -14.727 7.459 1.00 95.62 107 MET A O 1
ATOM 835 N N . LEU A 1 108 ? 17.605 -14.311 6.140 1.00 91.38 108 LEU A N 1
ATOM 836 C CA . LEU A 1 108 ? 17.384 -15.708 5.740 1.00 91.38 108 LEU A CA 1
ATOM 837 C C . LEU A 1 108 ? 17.661 -15.981 4.252 1.00 91.38 108 LEU A C 1
ATOM 839 O O . LEU A 1 108 ? 17.720 -17.149 3.872 1.00 91.38 108 LEU A O 1
ATOM 843 N N . ALA A 1 109 ? 17.817 -14.934 3.440 1.00 80.62 109 ALA A N 1
ATOM 844 C CA . ALA A 1 109 ? 18.205 -14.975 2.031 1.00 80.62 109 ALA A CA 1
ATOM 845 C C . ALA A 1 109 ? 19.660 -14.525 1.879 1.00 80.62 109 ALA A C 1
ATOM 847 O O . ALA A 1 109 ? 20.366 -15.130 1.043 1.00 80.62 109 ALA A O 1
#

Radius of gyration: 17.75 Å; Cα contacts (8 Å, |Δi|>4): 39; chains: 1; bounding box: 41×31×46 Å